Protein AF-A0A554JDL4-F1 (afdb_monomer)

Radius of gyration: 15.87 Å; Cα contacts (8 Å, |Δi|>4): 206; chains: 1; bounding box: 36×30×50 Å

Solvent-accessible surface area (backbone atoms only — not comparable to full-atom values): 9017 Å² total; per-residue (Å²): 123,48,80,45,99,86,53,49,29,40,49,96,96,38,82,35,81,71,86,90,84,87,71,96,66,96,77,80,82,80,61,82,40,23,45,80,41,49,45,93,45,41,89,66,54,47,61,59,52,43,43,47,69,44,42,49,74,68,57,42,49,55,51,45,68,64,46,48,67,61,59,62,68,46,98,38,63,24,30,38,41,33,56,51,53,68,72,59,36,57,72,64,61,71,85,87,66,85,76,73,55,72,20,77,44,75,51,36,40,35,36,32,75,23,87,59,90,74,92,63,48,69,55,84,76,68,81,58,66,75,85,42,85,54,63,44,79,48,79,52,69,47,76,60,126

Foldseek 3Di:
DDADPVQWDDDPNDTDNDDDDDFDDPDADDDQAFDKAFLVCCVPPQLVVVVQLADDPVRSVVVCVPVNVVSNPDPAGIKTKAWGDPVRCCVGPDDDDPPDAPAEREIEIEIEGDNDDDDGHHHDRPGHDDDDGGYDYYYHYDYDD

Sequence (145 aa):
VEAYPDGTLIYQNRFYKELFYETDVNKINPPKNGLVLDINNLDRQLPEIITELGLSETEGNEFLDFWLPGLKNLDSPYLLFSVLDQAEKDRTDKIEISPEPDTFISFIAYFKPLNAPISIPPLLIPERPKRVGFTAVEWGGVIDR

Secondary structure (DSSP, 8-state):
-EE-TTS-EEETTEEESS-------S--PPPS-BEEEEGGGHHHHHHHHHHHTT--HHHHHHHHHHHHHHHHTSS-SEEEEEE--HHHHHHH-----SSPPSEEEEEEEEEEEESS----PBP-PPPPPP--SSEEEEEEEEE--

pLDDT: mean 92.81, std 4.97, range [74.19, 98.31]

Structure (mmCIF, N/CA/C/O backbone):
data_AF-A0A554JDL4-F1
#
_entry.id   AF-A0A554JDL4-F1
#
loop_
_atom_site.group_PDB
_atom_site.id
_atom_site.type_symbol
_atom_site.label_atom_id
_atom_site.label_alt_id
_atom_site.label_comp_id
_atom_site.label_asym_id
_atom_site.label_entity_id
_atom_site.label_seq_id
_atom_site.pdbx_PDB_ins_code
_atom_site.Cartn_x
_atom_site.Cartn_y
_atom_site.Cartn_z
_atom_site.occupancy
_atom_site.B_iso_or_equiv
_atom_site.auth_seq_id
_atom_site.auth_comp_id
_atom_site.auth_asym_id
_atom_site.auth_atom_id
_atom_site.pdbx_PDB_model_num
ATOM 1 N N . VAL A 1 1 ? -1.584 -4.536 23.528 1.00 81.88 1 VAL A N 1
ATOM 2 C CA . VAL A 1 1 ? -1.693 -3.111 23.150 1.00 81.88 1 VAL A CA 1
ATOM 3 C C . VAL A 1 1 ? -3.118 -2.675 23.429 1.00 81.88 1 VAL A C 1
ATOM 5 O O . VAL A 1 1 ? -4.010 -3.504 23.300 1.00 81.88 1 VAL A O 1
ATOM 8 N N . GLU A 1 2 ? -3.320 -1.446 23.875 1.00 86.50 2 GLU A N 1
ATOM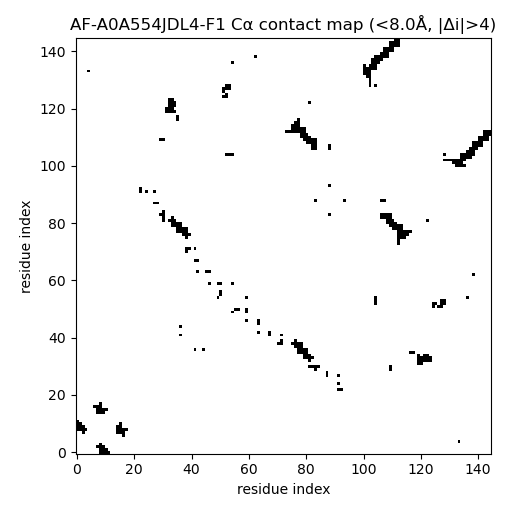 9 C CA . GLU A 1 2 ? -4.638 -0.832 24.028 1.00 86.50 2 GLU A CA 1
ATOM 10 C C . GLU A 1 2 ? -4.793 0.230 22.937 1.00 86.50 2 GLU A C 1
ATOM 12 O O . GLU A 1 2 ? -3.870 1.016 22.733 1.00 86.50 2 GLU A O 1
ATOM 17 N N . ALA A 1 3 ? -5.910 0.219 22.211 1.00 86.06 3 ALA A N 1
ATOM 18 C CA . ALA A 1 3 ? -6.168 1.123 21.093 1.00 86.06 3 ALA A CA 1
ATOM 19 C C . ALA A 1 3 ? -7.345 2.050 21.408 1.00 86.06 3 ALA A C 1
ATOM 21 O O . ALA A 1 3 ? -8.339 1.613 21.991 1.00 86.06 3 ALA A O 1
ATOM 22 N N . TYR A 1 4 ? -7.233 3.313 21.002 1.00 85.88 4 TYR A N 1
ATOM 23 C CA . TYR A 1 4 ? -8.228 4.356 21.240 1.00 85.88 4 TYR A CA 1
ATOM 24 C C . TYR A 1 4 ? -8.872 4.830 19.923 1.00 85.88 4 TYR A C 1
ATOM 26 O O . TYR A 1 4 ? -8.260 4.705 18.861 1.00 85.88 4 TYR A O 1
ATOM 34 N N . PRO A 1 5 ? -10.098 5.396 19.960 1.00 82.69 5 PRO A N 1
ATOM 35 C CA . PRO A 1 5 ? -10.823 5.808 18.750 1.00 82.69 5 PRO A CA 1
ATOM 36 C C . PRO A 1 5 ? -10.134 6.884 17.901 1.00 82.69 5 PRO A C 1
ATOM 38 O O . PRO A 1 5 ? -10.491 7.061 16.741 1.00 82.69 5 PRO A O 1
ATOM 41 N N . ASP A 1 6 ? -9.183 7.622 18.474 1.00 83.56 6 ASP A N 1
ATOM 42 C CA . ASP A 1 6 ? -8.387 8.639 17.782 1.00 83.56 6 ASP A CA 1
ATOM 43 C C . ASP A 1 6 ? -7.132 8.066 17.096 1.00 83.56 6 ASP A C 1
ATOM 45 O O . ASP A 1 6 ? -6.328 8.826 16.562 1.00 83.56 6 ASP A O 1
ATOM 49 N N . GLY A 1 7 ? -6.960 6.739 17.114 1.00 81.81 7 GLY A N 1
ATOM 50 C CA . GLY A 1 7 ? -5.793 6.042 16.575 1.00 81.81 7 GLY A CA 1
ATOM 51 C C . GLY A 1 7 ? -4.641 5.902 17.571 1.00 81.81 7 GLY A C 1
ATOM 52 O O . GLY A 1 7 ? -3.655 5.238 17.265 1.00 81.81 7 GLY A O 1
ATOM 53 N N . THR A 1 8 ? -4.749 6.465 18.780 1.00 87.06 8 THR A N 1
ATOM 54 C CA . THR A 1 8 ? -3.695 6.336 19.789 1.00 87.06 8 THR A CA 1
ATOM 55 C C . THR A 1 8 ? -3.552 4.884 20.239 1.00 87.06 8 THR A C 1
ATOM 57 O O . THR A 1 8 ? -4.518 4.254 20.679 1.00 87.06 8 THR A O 1
ATOM 60 N N . LEU A 1 9 ? -2.322 4.369 20.207 1.00 89.06 9 LEU A N 1
ATOM 61 C CA . LEU A 1 9 ? -1.981 3.058 20.747 1.00 89.06 9 LEU A CA 1
ATOM 62 C C . LEU A 1 9 ? -1.142 3.207 22.014 1.00 89.06 9 LEU A C 1
ATOM 64 O O . LEU A 1 9 ? -0.154 3.939 22.046 1.00 89.06 9 LEU A O 1
ATOM 68 N N . ILE A 1 10 ? -1.506 2.472 23.063 1.00 90.62 10 ILE A N 1
ATOM 69 C CA . ILE A 1 10 ? -0.759 2.419 24.318 1.00 90.62 10 ILE A CA 1
ATOM 70 C C . ILE A 1 10 ? -0.244 0.999 24.546 1.00 90.62 10 ILE A C 1
ATOM 72 O O . ILE A 1 10 ? -0.990 0.017 24.579 1.00 90.62 10 ILE A O 1
ATOM 76 N N . TYR A 1 11 ? 1.066 0.875 24.742 1.00 90.75 11 TYR A N 1
ATOM 77 C CA . TYR A 1 11 ? 1.697 -0.378 25.143 1.00 90.75 11 TYR A CA 1
ATOM 78 C C . TYR A 1 11 ? 2.801 -0.109 26.164 1.00 90.75 11 TYR A C 1
ATOM 80 O O . TYR A 1 11 ? 3.682 0.713 25.931 1.00 90.75 11 TYR A O 1
ATOM 88 N N . GLN A 1 12 ? 2.744 -0.784 27.318 1.00 92.12 12 GLN A N 1
ATOM 89 C CA . GLN A 1 12 ? 3.709 -0.608 28.416 1.00 92.12 12 GLN A CA 1
ATOM 90 C C . GLN A 1 12 ? 3.925 0.875 28.797 1.00 92.12 12 GLN A C 1
ATOM 92 O O . GLN A 1 12 ? 5.058 1.343 28.902 1.00 92.12 12 GLN A O 1
ATOM 97 N N . ASN A 1 13 ? 2.827 1.628 28.960 1.00 90.44 13 ASN A N 1
ATOM 98 C CA . ASN A 1 13 ? 2.818 3.064 29.290 1.00 90.44 13 ASN A CA 1
ATOM 99 C C . ASN A 1 13 ? 3.520 3.974 28.264 1.00 90.44 13 ASN A C 1
ATOM 101 O O . ASN A 1 13 ? 3.876 5.108 28.584 1.00 90.44 13 ASN A O 1
ATOM 105 N N . ARG A 1 14 ? 3.714 3.498 27.032 1.00 89.06 14 ARG A N 1
ATOM 106 C CA . ARG A 1 14 ? 4.231 4.290 25.914 1.00 89.06 14 ARG A CA 1
ATOM 107 C C . ARG A 1 14 ? 3.161 4.470 24.852 1.00 89.06 14 ARG A C 1
ATOM 109 O O . ARG A 1 14 ? 2.387 3.549 24.597 1.00 89.06 14 ARG A O 1
ATOM 116 N N . PHE A 1 15 ? 3.164 5.654 24.256 1.00 91.00 15 PHE A N 1
ATOM 117 C CA . PHE A 1 15 ? 2.303 6.026 23.145 1.00 91.00 15 PHE A CA 1
ATOM 118 C C . PHE A 1 15 ? 2.970 5.634 21.831 1.00 91.00 15 PHE A C 1
ATOM 120 O O . PHE A 1 15 ? 4.149 5.928 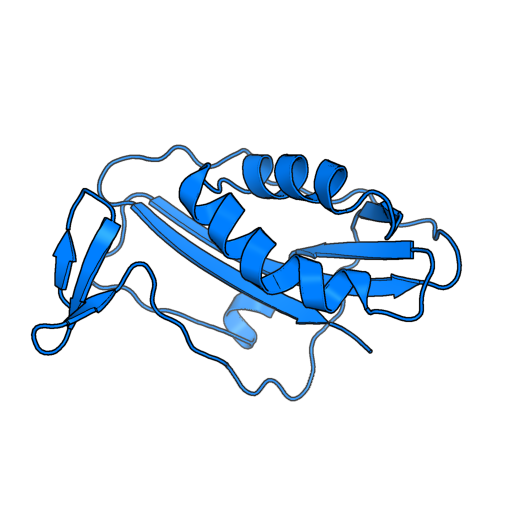21.624 1.00 91.00 15 PHE A O 1
ATOM 127 N N . TYR A 1 16 ? 2.202 5.001 20.958 1.00 86.88 16 TYR A N 1
ATOM 128 C CA . TYR A 1 16 ? 2.588 4.637 19.605 1.00 86.88 16 TYR A CA 1
ATOM 129 C C . TYR A 1 16 ? 1.522 5.160 18.647 1.00 86.88 16 TYR A C 1
ATOM 131 O O . TYR A 1 16 ? 0.334 5.163 18.975 1.00 86.88 16 TYR A O 1
ATOM 139 N N . LYS A 1 17 ? 1.968 5.635 17.486 1.00 83.31 17 LYS A N 1
ATOM 140 C CA . LYS A 1 17 ? 1.082 6.039 16.388 1.00 83.31 17 LYS A CA 1
ATOM 141 C C . LYS A 1 17 ? 0.692 4.840 15.525 1.00 83.31 17 LYS A C 1
ATOM 143 O O . LYS A 1 17 ? -0.449 4.734 15.107 1.00 83.31 17 LYS A O 1
ATOM 148 N N . GLU A 1 18 ? 1.612 3.888 15.391 1.00 86.56 18 GLU A N 1
ATOM 149 C CA . GLU A 1 18 ? 1.437 2.654 14.632 1.00 86.56 18 GLU A CA 1
ATOM 150 C C . GLU A 1 18 ? 2.139 1.471 15.322 1.00 86.56 18 GLU A C 1
ATOM 152 O O . GLU A 1 18 ? 2.957 1.647 16.234 1.00 86.56 18 GLU A O 1
ATOM 157 N N . LEU A 1 19 ? 1.832 0.253 14.871 1.00 87.69 19 LEU A N 1
ATOM 158 C CA . LEU A 1 19 ? 2.593 -0.946 15.216 1.00 87.69 19 LEU A CA 1
ATOM 159 C C . LEU A 1 19 ? 3.423 -1.360 14.012 1.00 87.69 19 LEU A C 1
ATOM 161 O O . LEU A 1 19 ? 2.877 -1.747 12.985 1.00 87.69 19 LEU A O 1
ATOM 165 N N . PHE A 1 20 ? 4.740 -1.315 14.169 1.00 88.88 20 PHE A N 1
ATOM 166 C CA . PHE A 1 20 ? 5.667 -1.794 13.160 1.00 88.88 20 PHE A CA 1
ATOM 167 C C . PHE A 1 20 ? 6.026 -3.260 13.411 1.00 88.88 20 PHE A C 1
ATOM 169 O O . PHE A 1 20 ? 6.382 -3.637 14.532 1.00 88.88 20 PHE A O 1
ATOM 176 N N . TYR A 1 21 ? 5.967 -4.071 12.362 1.00 88.81 21 TYR A N 1
ATOM 177 C CA . TYR A 1 21 ? 6.445 -5.447 12.353 1.00 88.81 21 TYR A CA 1
ATOM 178 C C . TYR A 1 21 ? 6.919 -5.812 10.942 1.00 88.81 21 TYR A C 1
ATOM 180 O O . TYR A 1 21 ? 6.567 -5.155 9.965 1.00 88.81 21 TYR A O 1
ATOM 188 N N . GLU A 1 22 ? 7.729 -6.861 10.846 1.00 85.06 22 GLU A N 1
ATOM 189 C CA . GLU A 1 22 ? 8.241 -7.380 9.580 1.00 85.06 22 GLU A CA 1
ATOM 190 C C . GLU A 1 22 ? 8.030 -8.892 9.535 1.00 85.06 22 GLU A C 1
ATOM 192 O O . GLU A 1 22 ? 8.152 -9.577 10.556 1.00 85.06 22 GLU A O 1
ATOM 197 N N . THR A 1 23 ? 7.757 -9.408 8.339 1.00 83.69 23 THR A N 1
ATOM 198 C CA . THR A 1 23 ? 7.625 -10.844 8.100 1.00 83.69 23 THR A CA 1
ATOM 199 C C . THR A 1 23 ? 8.722 -11.310 7.154 1.00 83.69 23 THR A C 1
ATOM 201 O O . THR A 1 23 ? 8.869 -10.786 6.049 1.00 83.69 23 THR A O 1
ATOM 204 N N . ASP A 1 24 ? 9.481 -12.326 7.566 1.00 81.50 24 ASP A N 1
ATOM 205 C CA . ASP A 1 24 ? 10.476 -12.968 6.707 1.00 81.50 24 ASP A CA 1
ATOM 206 C C . ASP A 1 24 ? 9.780 -13.863 5.672 1.00 81.50 24 ASP A C 1
ATOM 208 O O . ASP A 1 24 ? 9.299 -14.961 5.972 1.00 81.50 24 ASP A O 1
ATOM 212 N N . VAL A 1 25 ? 9.726 -13.395 4.424 1.00 80.31 25 VAL A N 1
ATOM 213 C CA . VAL A 1 25 ? 9.074 -14.101 3.315 1.00 80.31 25 VAL A CA 1
ATOM 214 C C . VAL A 1 25 ? 10.118 -14.570 2.302 1.00 80.31 25 VAL A C 1
ATOM 216 O O . VAL A 1 25 ? 10.732 -13.776 1.600 1.00 80.31 25 VAL A O 1
ATOM 219 N N . ASN A 1 26 ? 10.270 -15.890 2.156 1.00 74.19 26 ASN A N 1
ATOM 220 C CA . ASN A 1 26 ? 11.276 -16.481 1.258 1.00 74.19 26 ASN A CA 1
ATOM 221 C C . ASN A 1 26 ? 11.007 -16.246 -0.241 1.00 74.19 26 ASN A C 1
ATOM 223 O O . ASN A 1 26 ? 11.934 -16.272 -1.049 1.00 74.19 26 ASN A O 1
ATOM 227 N N . LYS A 1 27 ? 9.738 -16.116 -0.644 1.00 85.38 27 LYS A N 1
ATOM 228 C CA . LYS A 1 27 ? 9.335 -15.922 -2.044 1.00 85.38 27 LYS A CA 1
ATOM 229 C C . LYS A 1 27 ? 7.956 -15.287 -2.116 1.00 85.38 27 LYS A C 1
ATOM 231 O O . LYS A 1 27 ? 7.055 -15.735 -1.407 1.00 85.38 27 LYS A O 1
ATOM 236 N N . ILE A 1 28 ? 7.796 -14.326 -3.021 1.00 89.88 28 ILE A N 1
ATOM 237 C CA . ILE A 1 28 ? 6.519 -13.694 -3.362 1.00 89.88 28 ILE A CA 1
ATOM 238 C C . ILE A 1 28 ? 6.169 -14.023 -4.811 1.00 89.88 28 ILE A C 1
ATOM 240 O O . ILE A 1 28 ? 7.041 -14.060 -5.682 1.00 89.88 28 ILE A O 1
ATOM 244 N N . ASN A 1 29 ? 4.896 -14.299 -5.063 1.00 93.56 29 ASN A N 1
ATOM 245 C CA . ASN A 1 29 ? 4.341 -14.435 -6.398 1.00 93.56 29 ASN A CA 1
ATOM 246 C C . ASN A 1 29 ? 3.995 -13.036 -6.937 1.00 93.56 29 ASN A C 1
ATOM 248 O O . ASN A 1 29 ? 3.143 -12.365 -6.355 1.00 93.56 29 ASN A O 1
ATOM 252 N N . PRO A 1 30 ? 4.628 -12.576 -8.033 1.00 94.25 30 PRO A N 1
ATOM 253 C CA . PRO A 1 30 ? 4.365 -11.246 -8.571 1.00 94.25 30 PRO A CA 1
ATOM 254 C C . PRO A 1 30 ? 2.907 -11.073 -9.024 1.00 94.25 30 PRO A C 1
ATOM 256 O O . PRO A 1 30 ? 2.368 -11.970 -9.688 1.00 94.25 30 PRO A O 1
ATOM 259 N N . PRO A 1 31 ? 2.286 -9.912 -8.757 1.00 95.00 31 PRO A N 1
ATOM 260 C CA . PRO A 1 31 ? 0.994 -9.559 -9.330 1.00 95.00 31 PRO A CA 1
ATOM 261 C C . PRO A 1 31 ? 1.018 -9.527 -10.863 1.00 95.00 31 PRO A C 1
ATOM 263 O O . PRO A 1 31 ? 2.041 -9.264 -11.496 1.00 95.00 31 PRO A O 1
ATOM 266 N N . LYS A 1 32 ? -0.143 -9.785 -11.475 1.00 95.19 32 LYS A N 1
ATOM 267 C CA . LYS A 1 32 ? -0.317 -9.823 -12.943 1.00 95.19 32 LYS A CA 1
ATOM 268 C C . LYS A 1 32 ? -0.900 -8.536 -13.528 1.00 95.19 32 LYS A C 1
ATOM 270 O O . LYS A 1 32 ? -1.136 -8.469 -14.731 1.00 95.19 32 LYS A O 1
ATOM 275 N N . ASN A 1 33 ? -1.183 -7.556 -12.684 1.00 96.88 33 ASN A N 1
ATOM 276 C CA . ASN A 1 33 ? -1.699 -6.245 -13.037 1.00 96.88 33 ASN A CA 1
ATOM 277 C C . ASN A 1 33 ? -0.889 -5.174 -12.295 1.00 96.88 33 ASN A C 1
ATOM 279 O O . ASN A 1 33 ? -0.049 -5.506 -11.462 1.00 96.88 33 ASN A O 1
ATOM 283 N N . GLY A 1 34 ? -1.090 -3.904 -12.633 1.00 97.50 34 GLY A N 1
ATOM 284 C CA . GLY A 1 34 ? -0.434 -2.821 -11.915 1.00 97.50 34 GLY A CA 1
ATOM 285 C C . GLY A 1 34 ? -0.463 -1.486 -12.639 1.00 97.50 34 GLY A C 1
ATOM 286 O O . GLY A 1 34 ? -1.174 -1.291 -13.626 1.00 97.50 34 GLY A O 1
ATOM 287 N N . LEU A 1 35 ? 0.330 -0.561 -12.112 1.00 97.56 35 LEU A N 1
ATOM 288 C CA . LEU A 1 35 ? 0.568 0.771 -12.647 1.00 97.56 35 LEU A CA 1
ATOM 289 C C . LEU A 1 35 ? 2.070 0.956 -12.830 1.00 97.56 35 LEU A C 1
ATOM 291 O O . LEU A 1 35 ? 2.849 0.692 -11.918 1.00 97.56 35 LEU A O 1
ATOM 295 N N . VAL A 1 36 ? 2.478 1.429 -14.003 1.00 98.06 36 VAL A N 1
ATOM 296 C CA . VAL A 1 36 ? 3.859 1.860 -14.224 1.00 98.06 36 VAL A CA 1
ATOM 297 C C . VAL A 1 36 ? 3.953 3.333 -13.849 1.00 98.06 36 VAL A C 1
ATOM 299 O O . VAL A 1 36 ? 3.301 4.179 -14.461 1.00 98.06 36 VAL A O 1
ATOM 302 N N . LEU A 1 37 ? 4.750 3.623 -12.830 1.00 97.81 37 LEU A N 1
ATOM 303 C CA . LEU A 1 37 ? 4.971 4.950 -12.274 1.00 97.81 37 LEU A CA 1
ATOM 304 C C . LEU A 1 37 ? 6.351 5.470 -12.685 1.00 97.81 37 LEU A C 1
ATOM 306 O O . LEU A 1 37 ? 7.279 4.688 -12.893 1.00 97.81 37 LEU A O 1
ATOM 310 N N . ASP A 1 38 ? 6.482 6.789 -12.793 1.00 97.44 38 ASP A N 1
ATOM 311 C CA . ASP A 1 38 ? 7.774 7.453 -12.972 1.00 97.44 38 ASP A CA 1
ATOM 312 C C . ASP A 1 38 ? 8.370 7.697 -11.585 1.00 97.44 38 ASP A C 1
ATOM 314 O O . ASP A 1 38 ? 7.708 8.283 -10.722 1.00 97.44 38 ASP A O 1
ATOM 318 N N . ILE A 1 39 ? 9.614 7.265 -11.358 1.00 96.44 39 ILE A N 1
ATOM 319 C CA . ILE A 1 39 ? 10.265 7.422 -10.049 1.00 96.44 39 ILE A CA 1
ATOM 320 C C . ILE A 1 39 ? 10.322 8.899 -9.619 1.00 96.44 39 ILE A C 1
ATOM 322 O O . ILE A 1 39 ? 10.162 9.213 -8.436 1.00 96.44 39 ILE A O 1
ATOM 326 N N . ASN A 1 40 ? 10.462 9.824 -10.572 1.00 95.75 40 ASN A N 1
ATOM 327 C CA . ASN A 1 40 ? 10.543 11.257 -10.291 1.00 95.75 40 ASN A CA 1
ATOM 328 C C . ASN A 1 40 ? 9.200 11.876 -9.887 1.00 95.75 40 ASN A C 1
ATOM 330 O O . ASN A 1 40 ? 9.191 12.982 -9.355 1.00 95.75 40 ASN A O 1
ATOM 334 N N . ASN A 1 41 ? 8.083 11.185 -10.130 1.00 97.00 41 ASN A N 1
ATOM 335 C CA . ASN A 1 41 ? 6.736 11.675 -9.836 1.00 97.00 41 ASN A CA 1
ATOM 336 C C . ASN A 1 41 ? 6.042 10.886 -8.712 1.00 97.00 41 ASN A C 1
ATOM 338 O O . ASN A 1 41 ? 4.852 11.098 -8.473 1.00 97.00 41 ASN A O 1
ATOM 342 N N . LEU A 1 42 ? 6.745 9.996 -7.997 1.00 96.81 42 LEU A N 1
ATOM 343 C CA . LEU A 1 42 ? 6.135 9.143 -6.964 1.00 96.81 42 LEU A CA 1
ATOM 344 C C . LEU A 1 42 ? 5.442 9.927 -5.845 1.00 96.81 42 LEU A C 1
ATOM 346 O O . LEU A 1 42 ? 4.395 9.495 -5.375 1.00 96.81 42 LEU A O 1
ATOM 350 N N . ASP A 1 43 ? 5.975 11.087 -5.455 1.00 95.31 43 ASP A N 1
ATOM 351 C CA . ASP A 1 43 ? 5.361 11.972 -4.450 1.00 95.31 43 ASP A CA 1
ATOM 352 C C . ASP A 1 43 ? 4.006 12.537 -4.882 1.00 95.31 43 ASP A C 1
ATOM 354 O O . ASP A 1 43 ? 3.233 12.975 -4.038 1.00 95.31 43 ASP A O 1
ATOM 358 N N . ARG A 1 44 ? 3.698 12.500 -6.180 1.00 96.06 44 ARG A N 1
ATOM 359 C CA . ARG A 1 44 ? 2.394 12.887 -6.721 1.00 96.06 44 ARG A CA 1
ATOM 360 C C . ARG A 1 44 ? 1.526 11.682 -7.056 1.00 96.06 44 ARG A C 1
ATOM 362 O O . ARG A 1 44 ? 0.324 11.734 -6.843 1.00 96.06 44 ARG A O 1
ATOM 369 N N . GLN A 1 45 ? 2.125 10.609 -7.571 1.00 96.44 45 GLN A N 1
ATOM 370 C CA . GLN A 1 45 ? 1.390 9.435 -8.045 1.00 96.44 45 GLN A CA 1
ATOM 371 C C . GLN A 1 45 ? 0.935 8.509 -6.908 1.00 96.44 45 GLN A C 1
ATOM 373 O O . GLN A 1 45 ? -0.191 8.023 -6.939 1.00 96.44 45 GLN A O 1
ATOM 378 N N . LEU A 1 46 ? 1.779 8.251 -5.901 1.00 96.56 46 LEU A N 1
ATOM 379 C CA . LEU A 1 46 ? 1.434 7.328 -4.811 1.00 96.56 46 LEU A CA 1
ATOM 380 C C . LEU A 1 46 ? 0.310 7.824 -3.886 1.00 96.56 46 LEU A C 1
ATOM 382 O O . LEU A 1 46 ? -0.531 6.990 -3.548 1.00 96.56 46 LEU A O 1
ATOM 386 N N . PRO A 1 47 ? 0.226 9.117 -3.496 1.00 97.06 47 PRO A N 1
ATOM 387 C CA . PRO A 1 47 ? -0.856 9.597 -2.633 1.00 97.06 47 PRO A CA 1
ATOM 388 C C . PRO A 1 47 ? -2.257 9.319 -3.191 1.00 97.06 47 PRO A C 1
ATOM 390 O O . PRO A 1 47 ? -3.153 8.921 -2.447 1.00 97.06 47 PRO A O 1
ATOM 393 N N . GLU A 1 48 ? -2.444 9.487 -4.503 1.00 94.69 48 GLU A N 1
ATOM 394 C CA . GLU A 1 48 ? -3.720 9.208 -5.172 1.00 94.69 48 GLU A CA 1
ATOM 395 C C . GLU A 1 48 ? -4.068 7.717 -5.064 1.00 94.69 48 GLU A C 1
ATOM 397 O O . GLU A 1 48 ? -5.170 7.354 -4.658 1.00 94.69 48 GLU A O 1
ATOM 402 N N . ILE A 1 49 ? -3.095 6.844 -5.333 1.00 95.12 49 ILE A N 1
ATOM 403 C CA . ILE A 1 49 ? -3.286 5.391 -5.323 1.00 95.12 49 ILE A CA 1
ATOM 404 C C . ILE A 1 49 ? -3.635 4.880 -3.920 1.00 95.12 49 ILE A C 1
ATOM 406 O O . ILE A 1 49 ? -4.592 4.125 -3.760 1.00 95.12 49 ILE A O 1
ATOM 410 N N . ILE A 1 50 ? -2.887 5.287 -2.892 1.00 96.00 50 ILE A N 1
ATOM 411 C CA . ILE A 1 50 ? -3.119 4.801 -1.522 1.00 96.00 50 ILE A CA 1
ATOM 412 C C . ILE A 1 50 ? -4.413 5.358 -0.914 1.00 96.00 50 ILE A C 1
ATOM 414 O O . ILE A 1 50 ? -5.043 4.691 -0.093 1.00 96.00 50 ILE A O 1
ATOM 418 N N . THR A 1 51 ? -4.852 6.540 -1.359 1.00 95.06 51 THR A N 1
ATOM 419 C CA . THR A 1 51 ? -6.159 7.100 -0.987 1.00 95.06 51 THR A CA 1
ATOM 420 C C . THR A 1 51 ? -7.298 6.240 -1.534 1.00 95.06 51 THR A C 1
ATOM 422 O O . THR A 1 51 ? -8.248 5.942 -0.805 1.00 95.06 51 THR A O 1
ATOM 425 N N . GLU A 1 52 ? -7.194 5.800 -2.791 1.00 93.69 52 GLU A N 1
ATOM 426 C CA . GLU A 1 52 ? -8.165 4.887 -3.409 1.00 93.69 52 GLU A CA 1
ATOM 427 C C . GLU A 1 52 ? -8.148 3.497 -2.755 1.00 93.69 52 GLU A C 1
ATOM 429 O O . GLU A 1 52 ? -9.203 2.900 -2.550 1.00 93.69 52 GLU A O 1
ATOM 434 N N . LEU A 1 53 ? -6.977 3.024 -2.308 1.00 95.00 53 LEU A N 1
ATOM 435 C CA . LEU A 1 53 ? -6.851 1.805 -1.492 1.00 95.00 53 LEU A CA 1
ATOM 436 C C . LEU A 1 53 ? -7.450 1.942 -0.083 1.00 95.00 53 LEU A C 1
ATOM 438 O O . LEU A 1 53 ? -7.563 0.955 0.642 1.00 95.00 53 LEU A O 1
ATOM 442 N N . GLY A 1 54 ? -7.881 3.144 0.297 1.00 95.38 54 GLY A N 1
ATOM 443 C CA . GLY A 1 54 ? -8.655 3.380 1.503 1.00 95.38 54 GLY A CA 1
ATOM 444 C C . GLY A 1 54 ? -7.892 4.057 2.626 1.00 95.38 54 GLY A C 1
ATOM 445 O O . GLY A 1 54 ? -8.542 4.361 3.628 1.00 95.38 54 GLY A O 1
ATOM 446 N N . LEU A 1 55 ? -6.592 4.347 2.484 1.00 95.81 55 LEU A N 1
ATOM 447 C CA . LEU A 1 55 ? -5.840 5.052 3.525 1.00 95.81 55 LEU A CA 1
ATOM 448 C C . LEU A 1 55 ? -6.434 6.444 3.795 1.00 95.81 55 LEU A C 1
ATOM 450 O O . LEU A 1 55 ? -6.979 7.112 2.907 1.00 95.81 55 LEU A O 1
ATOM 454 N N . SER A 1 56 ? -6.385 6.853 5.062 1.00 94.44 56 SER A N 1
ATOM 455 C CA . SER A 1 56 ? -6.650 8.234 5.469 1.00 94.44 56 SER A CA 1
ATOM 456 C C . SER A 1 56 ? -5.445 9.128 5.152 1.00 94.44 56 SER A C 1
ATOM 458 O O . SER A 1 56 ? -4.391 8.641 4.754 1.00 94.44 56 SER A O 1
ATOM 460 N N . GLU A 1 57 ? -5.575 10.445 5.329 1.00 94.19 57 GLU A N 1
ATOM 461 C CA . GLU A 1 57 ? -4.443 11.365 5.139 1.00 94.19 57 GLU A CA 1
ATOM 462 C C . GLU A 1 57 ? -3.283 11.037 6.093 1.00 94.19 57 GLU A C 1
ATOM 464 O O . GLU A 1 57 ? -2.132 10.991 5.672 1.00 94.19 57 GLU A O 1
ATOM 469 N N . THR A 1 58 ? -3.582 10.752 7.364 1.00 92.50 58 THR A N 1
ATOM 470 C CA . THR A 1 58 ? -2.571 10.400 8.370 1.00 92.50 58 THR A CA 1
ATOM 471 C C . THR A 1 58 ? -1.852 9.101 8.015 1.00 92.50 58 THR A C 1
ATOM 473 O O . THR A 1 58 ? -0.631 9.100 7.909 1.00 92.50 58 THR A O 1
ATOM 476 N N . GLU A 1 59 ? -2.601 8.033 7.740 1.00 95.00 59 GLU A N 1
ATOM 477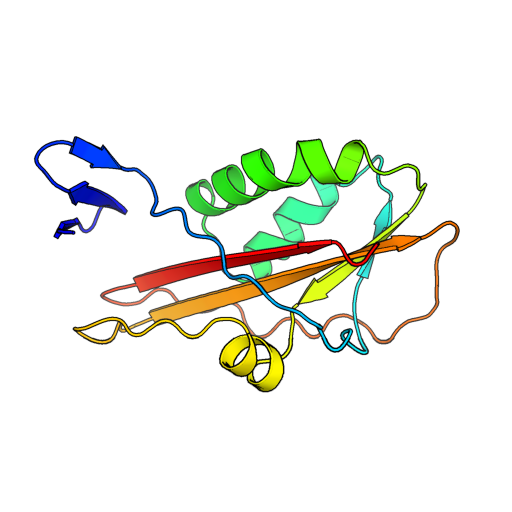 C CA . GLU A 1 59 ? -2.031 6.725 7.377 1.00 95.00 59 GLU A CA 1
ATOM 478 C C . GLU A 1 59 ? -1.288 6.778 6.035 1.00 95.00 59 GLU A C 1
ATOM 480 O O . GLU A 1 59 ? -0.269 6.120 5.845 1.00 95.00 59 GLU A O 1
ATOM 485 N N . GLY A 1 60 ? -1.795 7.569 5.085 1.00 96.12 60 GLY A N 1
ATOM 486 C CA . GLY A 1 60 ? -1.148 7.790 3.800 1.00 96.12 60 GLY A CA 1
ATOM 487 C C . GLY A 1 60 ? 0.195 8.497 3.959 1.00 96.12 60 GLY A C 1
ATOM 488 O O . GLY A 1 60 ? 1.168 8.092 3.331 1.00 96.12 60 GLY A O 1
ATOM 489 N N . ASN A 1 61 ? 0.276 9.503 4.834 1.00 95.62 61 ASN A N 1
ATOM 490 C CA . ASN A 1 61 ? 1.541 10.163 5.152 1.00 95.62 61 ASN A CA 1
ATOM 491 C C . ASN A 1 61 ? 2.534 9.193 5.806 1.00 95.62 61 ASN A C 1
ATOM 493 O O . ASN A 1 61 ? 3.684 9.158 5.385 1.00 95.62 61 ASN A O 1
ATOM 497 N N . GLU A 1 62 ? 2.094 8.355 6.750 1.00 94.75 62 GLU A N 1
ATOM 498 C CA . GLU A 1 62 ? 2.939 7.320 7.374 1.00 94.75 62 GLU A CA 1
ATOM 499 C C . GLU A 1 62 ? 3.488 6.330 6.331 1.00 94.75 62 GLU A C 1
ATOM 501 O O . GLU A 1 62 ? 4.693 6.068 6.280 1.00 94.75 62 GLU A O 1
ATOM 506 N N . PHE A 1 63 ? 2.626 5.844 5.431 1.00 96.81 63 PHE A N 1
ATOM 507 C CA . PHE A 1 63 ? 3.027 4.968 4.330 1.00 96.81 63 PHE A CA 1
ATOM 508 C C . PHE A 1 63 ? 4.081 5.629 3.427 1.00 96.81 63 PHE A C 1
ATOM 510 O O . PHE A 1 63 ? 5.081 5.008 3.056 1.00 96.81 63 PHE A O 1
ATOM 517 N N . LEU A 1 64 ? 3.856 6.890 3.046 1.00 97.19 64 LEU A N 1
ATOM 518 C CA . LEU A 1 64 ? 4.743 7.635 2.153 1.00 97.19 64 LEU A CA 1
ATOM 519 C C . LEU A 1 64 ? 6.081 7.966 2.821 1.00 97.19 64 LEU A C 1
ATOM 521 O O . LEU A 1 64 ? 7.116 7.809 2.174 1.00 97.19 64 LEU A O 1
ATOM 525 N N . ASP A 1 65 ? 6.072 8.371 4.091 1.00 96.00 65 ASP A N 1
ATOM 526 C CA . ASP A 1 65 ? 7.275 8.665 4.874 1.00 96.00 65 ASP A CA 1
ATOM 527 C C . ASP A 1 65 ? 8.190 7.438 4.964 1.00 96.00 65 ASP A C 1
ATOM 529 O O . ASP A 1 65 ? 9.413 7.563 4.848 1.00 96.00 65 ASP A O 1
ATOM 533 N N . PHE A 1 66 ? 7.606 6.243 5.096 1.00 95.56 66 PHE A N 1
ATOM 534 C CA . PHE A 1 66 ? 8.355 4.990 5.100 1.00 95.56 66 PHE A CA 1
ATOM 535 C C . PHE A 1 66 ? 8.870 4.604 3.702 1.00 95.56 66 PHE A C 1
ATOM 537 O O . PHE A 1 66 ? 10.062 4.343 3.520 1.00 95.56 66 PHE A O 1
ATOM 544 N N . TRP A 1 67 ? 7.991 4.564 2.692 1.00 97.38 67 TRP A N 1
ATOM 545 C CA . TRP A 1 67 ? 8.321 3.972 1.389 1.00 97.38 67 TRP A CA 1
ATOM 546 C C . TRP A 1 67 ? 9.025 4.923 0.417 1.00 97.38 67 TRP A C 1
ATOM 548 O O . TRP A 1 67 ? 9.934 4.487 -0.296 1.00 97.38 67 TR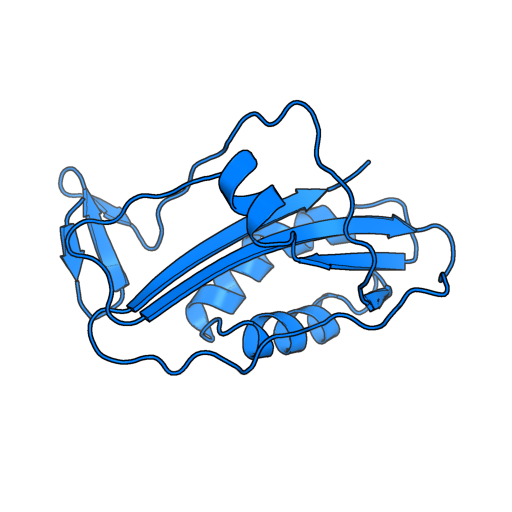P A O 1
ATOM 558 N N . LEU A 1 68 ? 8.660 6.210 0.357 1.00 96.88 68 LEU A N 1
ATOM 559 C CA . LEU A 1 68 ? 9.211 7.135 -0.646 1.00 96.88 68 LEU A CA 1
ATOM 560 C C . LEU A 1 68 ? 10.744 7.225 -0.623 1.00 96.88 68 LEU A C 1
ATOM 562 O O . LEU A 1 68 ? 11.327 7.173 -1.711 1.00 96.88 68 LEU A O 1
ATOM 566 N N . PRO A 1 69 ? 11.430 7.330 0.537 1.00 96.44 69 PRO A N 1
ATOM 567 C CA . PRO A 1 69 ? 12.890 7.399 0.560 1.00 96.44 69 PRO A CA 1
ATOM 568 C C . PRO A 1 69 ? 13.541 6.155 -0.052 1.00 96.44 69 PRO A C 1
ATOM 570 O O . PRO A 1 69 ? 14.498 6.270 -0.815 1.00 96.44 69 PRO A O 1
ATOM 573 N N . GLY A 1 70 ? 13.017 4.963 0.246 1.00 96.19 70 GLY A N 1
ATOM 574 C CA . GLY A 1 70 ? 13.530 3.707 -0.301 1.00 96.19 70 GLY A CA 1
ATOM 575 C C . GLY A 1 70 ? 13.285 3.586 -1.804 1.00 96.19 70 GLY A C 1
ATOM 576 O O . GLY A 1 70 ? 14.198 3.238 -2.550 1.00 96.19 70 GLY A O 1
ATOM 577 N N . LEU A 1 71 ? 12.077 3.930 -2.255 1.00 97.19 71 LEU A N 1
ATOM 578 C CA . LEU A 1 71 ? 11.683 3.831 -3.660 1.00 97.19 71 LEU A CA 1
ATOM 579 C C . LEU A 1 71 ? 12.413 4.843 -4.553 1.00 97.19 71 LEU A C 1
ATOM 581 O O . LEU A 1 71 ? 12.839 4.489 -5.647 1.00 97.19 71 LEU A O 1
ATOM 585 N N . LYS A 1 72 ? 12.615 6.082 -4.088 1.00 95.81 72 LYS A N 1
ATOM 586 C CA . LYS A 1 72 ? 13.341 7.120 -4.845 1.00 95.81 72 LYS A CA 1
ATOM 587 C C . LYS A 1 72 ? 14.842 6.851 -4.976 1.00 95.81 72 LYS A C 1
ATOM 589 O O . LYS A 1 72 ? 15.479 7.416 -5.856 1.00 95.81 72 LYS A O 1
ATOM 594 N N . ASN A 1 73 ? 15.399 5.996 -4.119 1.00 95.94 73 ASN A N 1
ATOM 595 C CA . ASN A 1 73 ? 16.800 5.577 -4.179 1.00 95.94 73 ASN A CA 1
ATOM 596 C C . ASN A 1 73 ? 17.028 4.337 -5.061 1.00 95.94 73 ASN A C 1
ATOM 598 O O . ASN A 1 73 ? 18.160 3.860 -5.157 1.00 95.94 73 ASN A O 1
ATOM 602 N N . LEU A 1 74 ? 15.981 3.786 -5.682 1.00 95.56 74 LEU A N 1
ATOM 603 C CA . LEU A 1 74 ? 16.127 2.693 -6.640 1.00 95.56 74 LEU A CA 1
ATOM 604 C C . LEU A 1 74 ? 16.830 3.199 -7.905 1.00 95.56 74 LEU A C 1
ATOM 606 O O . LEU A 1 74 ? 16.467 4.237 -8.452 1.00 95.56 74 LEU A O 1
ATOM 610 N N . ASP A 1 75 ? 17.808 2.436 -8.396 1.00 94.81 75 ASP A N 1
ATOM 611 C CA . ASP A 1 75 ? 18.520 2.732 -9.646 1.00 94.81 75 ASP A CA 1
ATOM 612 C C . ASP A 1 75 ? 17.663 2.333 -10.860 1.00 94.81 75 ASP A C 1
ATOM 614 O O . ASP A 1 75 ? 17.900 1.327 -11.529 1.00 94.81 75 ASP A O 1
ATOM 618 N N . SER A 1 76 ? 16.562 3.058 -11.068 1.00 96.50 76 SER A N 1
ATOM 619 C CA . SER A 1 76 ? 15.601 2.767 -12.125 1.00 96.50 76 SER A CA 1
ATOM 620 C C . SER A 1 76 ? 14.751 3.993 -12.483 1.00 96.50 76 SER A C 1
ATOM 622 O O . SER A 1 76 ? 14.377 4.753 -11.597 1.00 96.50 76 SER A O 1
ATOM 624 N N . PRO A 1 77 ? 14.412 4.219 -13.763 1.00 97.38 77 PRO A N 1
ATOM 625 C CA . PRO A 1 77 ? 13.563 5.341 -14.164 1.00 97.38 77 PRO A CA 1
ATOM 626 C C . PRO A 1 77 ? 12.070 5.105 -13.892 1.00 97.38 77 PRO A C 1
ATOM 628 O O . PRO A 1 77 ? 11.322 6.067 -13.716 1.00 97.38 77 PRO A O 1
ATOM 631 N N . TYR A 1 78 ? 11.627 3.845 -13.843 1.00 98.31 78 TYR A N 1
ATOM 632 C CA . TYR A 1 78 ? 10.227 3.489 -13.622 1.00 98.31 78 TYR A CA 1
ATOM 633 C C . TYR A 1 78 ? 10.067 2.497 -12.475 1.00 98.31 78 TYR A C 1
ATOM 635 O O . TYR A 1 78 ? 10.988 1.770 -12.099 1.00 98.31 78 TYR A O 1
ATOM 643 N N . LEU A 1 79 ? 8.851 2.443 -11.947 1.00 98.06 79 LEU A N 1
ATOM 644 C CA . LEU A 1 79 ? 8.451 1.526 -10.894 1.00 98.06 79 LEU A CA 1
ATOM 645 C C . LEU A 1 79 ? 7.118 0.888 -11.269 1.00 98.06 79 LEU A C 1
ATOM 647 O O . LEU A 1 79 ? 6.145 1.591 -11.525 1.00 98.06 79 LEU A O 1
ATOM 651 N N . LEU A 1 80 ? 7.046 -0.438 -11.281 1.00 98.12 80 LEU A N 1
ATOM 652 C CA . LEU A 1 80 ? 5.759 -1.118 -11.250 1.00 98.12 80 LEU A CA 1
ATOM 653 C C . LEU A 1 80 ? 5.232 -1.080 -9.817 1.00 98.12 80 LEU A C 1
ATOM 655 O O . LEU A 1 80 ? 5.860 -1.637 -8.919 1.00 98.12 80 LEU A O 1
ATOM 659 N N . PHE A 1 81 ? 4.074 -0.457 -9.638 1.00 98.06 81 PHE A N 1
ATOM 660 C CA . PHE A 1 81 ? 3.259 -0.552 -8.438 1.00 98.06 81 PHE A CA 1
ATOM 661 C C . PHE A 1 81 ? 2.126 -1.554 -8.659 1.00 98.06 81 PHE A C 1
ATOM 663 O O . PHE A 1 81 ? 1.413 -1.490 -9.664 1.00 98.06 81 PHE A O 1
ATOM 670 N N . SER A 1 82 ? 1.916 -2.443 -7.697 1.00 97.44 82 SER A N 1
ATOM 671 C CA . SER A 1 82 ? 0.715 -3.267 -7.603 1.00 97.44 82 SER A CA 1
ATOM 672 C C . SER A 1 82 ? 0.377 -3.557 -6.142 1.00 97.44 82 SER A C 1
ATOM 674 O O . SER A 1 82 ? 1.092 -3.145 -5.235 1.00 97.44 82 SER A O 1
ATOM 676 N N . VAL A 1 83 ? -0.705 -4.287 -5.912 1.00 96.19 83 VAL A N 1
ATOM 677 C CA . VAL A 1 83 ? -1.056 -4.876 -4.620 1.00 96.19 83 VAL A CA 1
ATOM 678 C C . VAL A 1 83 ? -1.017 -6.399 -4.757 1.00 96.19 83 VAL A C 1
ATOM 680 O O . VAL A 1 83 ? -1.363 -6.929 -5.818 1.00 96.19 83 VAL A O 1
ATOM 683 N N . LEU A 1 84 ? -0.543 -7.104 -3.726 1.00 94.75 84 LEU A N 1
ATOM 684 C CA . LEU A 1 84 ? -0.643 -8.566 -3.674 1.00 94.75 84 LEU A CA 1
ATOM 685 C C . LEU A 1 84 ? -2.113 -8.986 -3.613 1.00 94.75 84 LEU A C 1
ATOM 687 O O . LEU A 1 84 ? -2.916 -8.350 -2.933 1.00 94.75 84 LEU A O 1
ATOM 691 N N . ASP A 1 85 ? -2.476 -10.061 -4.312 1.00 93.00 85 ASP A N 1
ATOM 692 C CA . ASP A 1 85 ? -3.826 -10.603 -4.173 1.00 93.00 85 ASP A CA 1
ATOM 693 C C . ASP A 1 85 ? -4.052 -11.177 -2.763 1.00 93.00 85 ASP A C 1
ATOM 695 O O . ASP A 1 85 ? -3.104 -11.451 -2.026 1.00 93.00 85 ASP A O 1
ATOM 699 N N . GLN A 1 86 ? -5.321 -11.346 -2.381 1.00 90.69 86 GLN A N 1
ATOM 700 C CA . GLN A 1 86 ? -5.679 -11.786 -1.031 1.00 90.69 86 GLN A CA 1
ATOM 701 C C . GLN A 1 86 ? -5.035 -13.128 -0.661 1.00 90.69 86 GLN A C 1
ATOM 703 O O . GLN A 1 86 ? -4.573 -13.295 0.461 1.00 90.69 86 GLN A O 1
ATOM 708 N N . ALA A 1 87 ? -4.978 -14.077 -1.600 1.00 92.50 87 ALA A N 1
ATOM 709 C CA . ALA A 1 87 ? -4.429 -15.402 -1.332 1.00 92.50 87 ALA A CA 1
ATOM 710 C C . ALA A 1 87 ? -2.920 -15.335 -1.074 1.00 92.50 87 ALA A C 1
ATOM 712 O O . ALA A 1 87 ? -2.408 -16.013 -0.183 1.00 92.50 87 ALA A O 1
ATOM 713 N N . GLU A 1 88 ? -2.209 -14.516 -1.845 1.00 93.81 88 GLU A N 1
ATOM 714 C CA . GLU A 1 88 ? -0.787 -14.290 -1.658 1.00 93.81 88 GLU A CA 1
ATOM 715 C C . GLU A 1 88 ? -0.515 -13.516 -0.369 1.00 93.81 88 GLU A C 1
ATOM 717 O O . GLU A 1 88 ? 0.350 -13.936 0.397 1.00 93.81 88 GLU A O 1
ATOM 722 N N . LYS A 1 89 ? -1.288 -12.461 -0.082 1.00 92.38 89 LYS A N 1
ATOM 723 C CA . LYS A 1 89 ? -1.185 -11.730 1.181 1.00 92.38 89 LYS A CA 1
ATOM 724 C C . LYS A 1 89 ? -1.399 -12.654 2.378 1.00 92.38 89 LYS A C 1
ATOM 726 O O . LYS A 1 89 ? -0.522 -12.711 3.229 1.00 92.38 89 LYS A O 1
ATOM 731 N N . ASP A 1 90 ? -2.490 -13.417 2.425 1.00 91.69 90 ASP A N 1
ATOM 732 C CA . ASP A 1 90 ? -2.797 -14.322 3.545 1.00 91.69 90 ASP A CA 1
ATOM 733 C C . ASP A 1 90 ? -1.721 -15.400 3.736 1.00 91.69 90 ASP A C 1
ATOM 735 O O . ASP A 1 90 ? -1.487 -15.880 4.846 1.00 91.69 90 ASP A O 1
ATOM 739 N N . ARG A 1 91 ? -1.053 -15.798 2.647 1.00 92.06 91 ARG A N 1
ATOM 740 C CA . ARG A 1 91 ? 0.060 -16.750 2.683 1.00 92.06 91 ARG A CA 1
ATOM 741 C C . ARG A 1 91 ? 1.325 -16.135 3.278 1.00 92.06 91 ARG A C 1
ATOM 743 O O . ARG A 1 91 ? 2.114 -16.863 3.879 1.00 92.06 91 ARG A O 1
ATOM 750 N N . THR A 1 92 ? 1.564 -14.847 3.040 1.00 90.12 92 THR A N 1
ATOM 751 C CA . THR A 1 92 ? 2.802 -14.164 3.437 1.00 90.12 92 THR A CA 1
ATOM 752 C C . THR A 1 92 ? 2.690 -13.421 4.754 1.00 90.12 92 THR A C 1
ATOM 754 O O . THR A 1 92 ? 3.679 -13.344 5.466 1.00 90.12 92 THR A O 1
ATOM 757 N N . ASP A 1 93 ? 1.522 -12.873 5.068 1.00 86.31 93 ASP A N 1
ATOM 758 C CA . ASP A 1 93 ? 1.297 -12.023 6.227 1.00 86.31 93 ASP A CA 1
ATOM 759 C C . ASP A 1 93 ? -0.183 -12.040 6.626 1.00 86.31 93 ASP A C 1
ATOM 761 O O . ASP A 1 93 ? -1.040 -11.399 5.999 1.00 86.31 93 ASP A O 1
ATOM 765 N N . LYS A 1 94 ? -0.472 -12.825 7.666 1.00 85.75 94 LYS A N 1
ATOM 766 C CA . LYS A 1 94 ? -1.812 -12.997 8.215 1.00 85.75 94 LYS A CA 1
ATOM 767 C C . LYS A 1 94 ? -1.868 -12.394 9.610 1.00 85.75 94 LYS A C 1
ATOM 769 O O . LYS A 1 94 ? -1.220 -12.890 10.532 1.00 85.75 94 LYS A O 1
ATOM 774 N N . ILE A 1 95 ? -2.726 -11.394 9.765 1.00 88.25 95 ILE A N 1
ATOM 775 C CA . ILE A 1 95 ? -3.050 -10.790 11.053 1.00 88.25 95 ILE A CA 1
ATOM 776 C C . ILE A 1 95 ? -4.414 -11.278 11.536 1.00 88.25 95 ILE A C 1
ATOM 778 O O . ILE A 1 95 ? -5.363 -11.414 10.766 1.00 88.25 95 ILE A O 1
ATOM 782 N N . GLU A 1 96 ? -4.514 -11.510 12.844 1.00 89.50 96 GLU A N 1
ATOM 783 C CA . GLU A 1 96 ? -5.773 -11.767 13.538 1.00 89.50 96 GLU A CA 1
ATOM 784 C C . GLU A 1 96 ? -6.000 -10.673 14.589 1.00 89.50 96 GLU A C 1
ATOM 786 O O . GLU A 1 96 ? -5.149 -10.434 15.449 1.00 89.50 96 GLU A O 1
ATOM 791 N N . ILE A 1 97 ? -7.149 -9.996 14.513 1.00 90.12 97 ILE A N 1
ATOM 792 C CA . ILE A 1 97 ? -7.544 -8.909 15.418 1.00 90.12 97 ILE A CA 1
ATOM 793 C C . ILE A 1 97 ? -8.789 -9.361 16.183 1.00 90.12 97 ILE A C 1
ATOM 795 O O . ILE A 1 97 ? -9.752 -9.834 15.583 1.00 90.12 97 ILE A O 1
ATOM 799 N N . SER A 1 98 ? -8.765 -9.224 17.511 1.00 91.12 98 SER A N 1
ATOM 800 C CA . SER A 1 98 ? -9.900 -9.534 18.385 1.00 91.12 98 SER A CA 1
ATOM 801 C C . SER A 1 98 ? -10.159 -8.369 19.351 1.00 91.12 98 SER A C 1
ATOM 803 O O . SER A 1 98 ? -9.255 -8.038 20.125 1.00 91.12 98 SER A O 1
ATOM 805 N N . PRO A 1 99 ? -11.376 -7.788 19.383 1.00 91.19 99 PRO A N 1
ATOM 806 C CA . PRO A 1 99 ? -12.545 -8.140 18.563 1.00 91.19 99 PRO A CA 1
ATOM 807 C C . PRO A 1 99 ? -12.315 -7.886 17.066 1.00 91.19 99 PRO A C 1
ATOM 809 O O . PRO A 1 99 ? -11.428 -7.120 16.703 1.00 91.19 99 PRO A O 1
ATOM 812 N N . GLU A 1 100 ? -13.095 -8.549 16.212 1.00 94.06 100 GLU A N 1
ATOM 813 C CA . GLU A 1 100 ? -13.027 -8.334 14.763 1.00 94.06 100 GLU A CA 1
ATOM 814 C C . GLU A 1 100 ? -13.436 -6.885 14.434 1.00 94.06 100 GLU A C 1
ATOM 816 O O . GLU A 1 100 ? -14.426 -6.396 14.990 1.00 94.06 100 GLU A O 1
ATOM 821 N N . PRO A 1 101 ? -12.678 -6.171 13.585 1.00 94.88 101 PRO A N 1
ATOM 822 C CA . PRO A 1 101 ? -13.040 -4.826 13.166 1.00 94.88 101 PRO A CA 1
ATOM 823 C C . PRO A 1 101 ? -14.270 -4.830 12.252 1.00 94.88 101 PRO A C 1
ATOM 825 O O . PRO A 1 101 ? -14.413 -5.679 11.377 1.00 94.88 101 PRO A O 1
ATOM 828 N N . ASP A 1 102 ? -15.123 -3.817 12.401 1.00 95.44 102 ASP A N 1
ATOM 829 C CA . ASP A 1 102 ? -16.252 -3.555 11.502 1.00 95.44 102 ASP A CA 1
ATOM 830 C C . ASP A 1 102 ? -15.775 -3.202 10.079 1.00 95.44 102 ASP A C 1
ATOM 832 O O . ASP A 1 102 ? -16.481 -3.416 9.094 1.00 95.44 102 ASP A O 1
ATOM 836 N N . THR A 1 103 ? -14.577 -2.621 9.957 1.00 95.06 103 THR A N 1
ATOM 837 C CA . THR A 1 103 ? -13.907 -2.347 8.679 1.00 95.06 103 THR A CA 1
ATOM 838 C C . THR A 1 103 ? -12.432 -2.713 8.782 1.00 95.06 103 THR A C 1
ATOM 840 O O . THR A 1 103 ? -11.722 -2.163 9.623 1.00 95.06 103 THR A O 1
ATOM 843 N N . PHE A 1 104 ? -11.946 -3.578 7.890 1.00 94.19 104 PHE A N 1
ATOM 844 C CA . PHE A 1 104 ? -10.522 -3.887 7.785 1.00 94.19 104 PHE A CA 1
ATOM 845 C C . PHE A 1 104 ? -9.970 -3.451 6.429 1.00 94.19 104 PHE A C 1
ATOM 847 O O . PHE A 1 104 ? -10.383 -3.960 5.388 1.00 94.19 104 PHE A O 1
ATOM 854 N N . ILE A 1 105 ? -9.056 -2.483 6.447 1.00 95.00 105 ILE A N 1
ATOM 855 C CA . ILE A 1 105 ? -8.361 -1.994 5.253 1.00 95.00 105 ILE A CA 1
ATOM 856 C C . ILE A 1 105 ? -6.974 -2.605 5.285 1.00 95.00 105 ILE A C 1
ATOM 858 O O . ILE A 1 105 ? -6.171 -2.248 6.141 1.00 95.00 105 ILE A O 1
ATOM 862 N N . SER A 1 106 ? -6.716 -3.551 4.388 1.00 94.56 106 SER A N 1
ATOM 863 C CA . SER A 1 106 ? -5.512 -4.363 4.462 1.00 94.56 106 SER A CA 1
ATOM 864 C C . SER A 1 106 ? -4.916 -4.633 3.084 1.00 94.56 106 SER A C 1
ATOM 866 O O . SER A 1 106 ? -5.601 -5.156 2.204 1.00 94.56 106 SER A O 1
ATOM 868 N N . PHE A 1 107 ? -3.652 -4.258 2.871 1.00 94.88 107 PHE A N 1
ATOM 869 C CA . PHE A 1 107 ? -2.951 -4.522 1.612 1.00 94.88 107 PHE A CA 1
ATOM 870 C C . PHE A 1 107 ? -1.429 -4.593 1.771 1.00 94.88 107 PHE A C 1
ATOM 872 O O . PHE A 1 107 ? -0.841 -3.963 2.645 1.00 94.88 107 PHE A O 1
ATOM 879 N N . ILE A 1 108 ? -0.771 -5.319 0.865 1.00 95.50 108 ILE A N 1
ATOM 880 C CA . ILE A 1 108 ? 0.690 -5.291 0.714 1.00 95.50 108 ILE A CA 1
ATOM 881 C C . ILE A 1 108 ? 1.009 -4.703 -0.653 1.00 95.50 108 ILE A C 1
ATOM 883 O O . ILE A 1 108 ? 0.665 -5.288 -1.684 1.00 95.50 108 ILE A O 1
ATOM 887 N N . ALA A 1 109 ? 1.665 -3.546 -0.656 1.00 96.81 109 ALA A N 1
ATOM 888 C CA . ALA A 1 109 ? 2.153 -2.916 -1.869 1.00 96.81 109 ALA A CA 1
ATOM 889 C C . ALA A 1 109 ? 3.320 -3.721 -2.455 1.00 96.81 109 ALA A C 1
ATOM 891 O O . ALA A 1 109 ? 4.289 -4.052 -1.780 1.00 96.81 109 ALA A O 1
ATOM 892 N N . TYR A 1 110 ? 3.240 -4.028 -3.737 1.00 97.44 110 TYR A N 1
ATOM 893 C CA . TYR A 1 110 ? 4.301 -4.675 -4.485 1.00 97.44 110 TYR A CA 1
ATOM 894 C C . TYR A 1 110 ? 4.976 -3.647 -5.385 1.00 97.44 110 TYR A C 1
ATOM 896 O O . TYR A 1 110 ? 4.328 -3.008 -6.218 1.00 97.44 110 TYR A O 1
ATOM 904 N N . PHE A 1 111 ? 6.288 -3.527 -5.232 1.00 97.88 111 PHE A N 1
ATOM 905 C CA . PHE A 1 111 ? 7.124 -2.617 -5.991 1.00 97.88 111 PH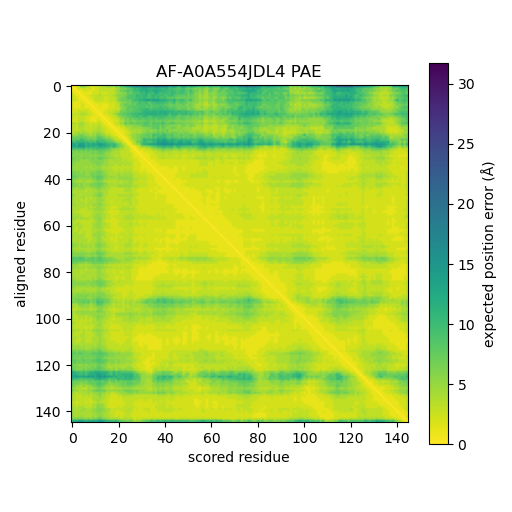E A CA 1
ATOM 906 C C . PHE A 1 111 ? 8.150 -3.410 -6.792 1.00 97.88 111 PHE A C 1
ATOM 908 O O . PHE A 1 111 ? 8.857 -4.248 -6.239 1.00 97.88 111 PHE A O 1
ATOM 915 N N . LYS A 1 112 ? 8.281 -3.120 -8.086 1.00 97.69 112 LYS A N 1
ATOM 916 C CA . LYS A 1 112 ? 9.338 -3.696 -8.927 1.00 97.69 112 LYS A CA 1
ATOM 917 C C . LYS A 1 112 ? 10.009 -2.599 -9.760 1.00 97.69 112 LYS A C 1
ATOM 919 O O . LYS A 1 112 ? 9.311 -1.960 -10.550 1.00 97.69 112 LYS A O 1
ATOM 924 N N . PRO A 1 113 ? 11.325 -2.356 -9.611 1.00 97.81 113 PRO A N 1
ATOM 925 C CA . PRO A 1 113 ? 12.050 -1.400 -10.445 1.00 97.81 113 PRO A CA 1
ATOM 926 C C . PRO A 1 113 ? 12.006 -1.811 -11.923 1.00 97.81 113 PRO A C 1
ATOM 928 O O . PRO A 1 113 ? 12.081 -2.998 -12.252 1.00 97.81 113 PRO A O 1
ATOM 931 N N . LEU A 1 114 ? 11.886 -0.839 -12.825 1.00 97.88 114 LEU A N 1
ATOM 932 C CA . LEU A 1 114 ? 11.775 -1.055 -14.264 1.00 97.88 114 LEU A CA 1
ATOM 933 C C . LEU A 1 114 ? 12.662 -0.083 -15.058 1.00 97.88 114 LEU A C 1
ATOM 935 O O . LEU A 1 114 ? 12.486 1.133 -15.021 1.00 97.88 114 LEU A O 1
ATOM 939 N N . ASN A 1 115 ? 13.545 -0.631 -15.896 1.00 97.56 115 ASN A N 1
ATOM 940 C CA . ASN A 1 115 ? 14.405 0.169 -16.782 1.00 97.56 115 ASN A CA 1
ATOM 941 C C . ASN A 1 115 ? 13.643 0.865 -17.922 1.00 97.56 115 ASN A C 1
ATOM 943 O O . ASN A 1 115 ? 14.14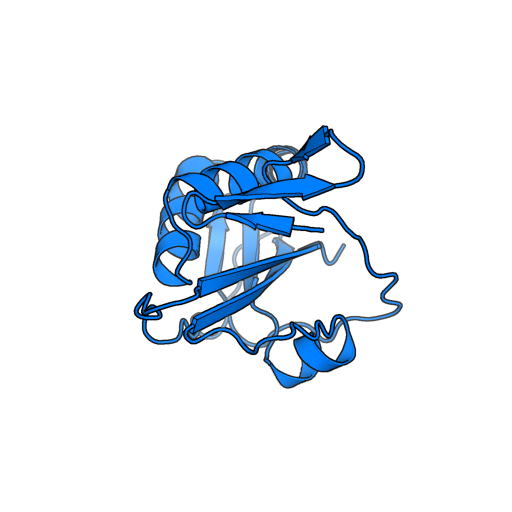9 1.813 -18.517 1.00 97.56 115 ASN A O 1
ATOM 947 N N . ALA A 1 116 ? 12.441 0.391 -18.247 1.00 97.25 116 ALA A N 1
ATOM 948 C CA . ALA A 1 116 ? 11.560 0.972 -19.252 1.00 97.25 116 ALA A CA 1
ATOM 949 C C . ALA A 1 116 ? 10.094 0.668 -18.901 1.00 97.25 116 ALA A C 1
ATOM 951 O O . ALA A 1 116 ? 9.835 -0.323 -18.209 1.00 97.25 116 ALA A O 1
ATOM 952 N N . PRO A 1 117 ? 9.123 1.458 -19.396 1.00 96.62 117 PRO A N 1
ATOM 953 C CA . PRO A 1 117 ? 7.715 1.165 -19.189 1.00 96.62 117 PRO A CA 1
ATOM 954 C C . PRO A 1 117 ? 7.335 -0.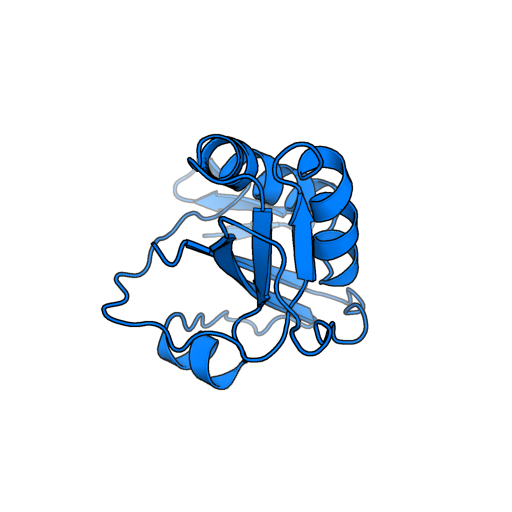162 -19.839 1.00 96.62 117 PRO A C 1
ATOM 956 O O . PRO A 1 117 ? 7.801 -0.490 -20.932 1.00 96.62 117 PRO A O 1
ATOM 959 N N . ILE A 1 118 ? 6.447 -0.904 -19.187 1.00 97.44 118 ILE A N 1
ATOM 960 C CA . ILE A 1 118 ? 5.928 -2.177 -19.690 1.00 97.44 118 ILE A CA 1
ATOM 961 C C . ILE A 1 118 ? 4.427 -2.077 -19.954 1.00 97.44 118 ILE A C 1
ATOM 963 O O . ILE A 1 118 ? 3.722 -1.285 -19.330 1.00 97.44 118 ILE A O 1
ATOM 967 N N . SER A 1 119 ? 3.924 -2.915 -20.862 1.00 97.31 119 SER A N 1
ATOM 968 C CA . SER A 1 119 ? 2.485 -3.138 -20.997 1.00 97.31 119 SER A CA 1
ATOM 969 C C . SER A 1 119 ? 2.052 -4.188 -19.978 1.00 97.31 119 SER A C 1
ATOM 971 O O . SER A 1 119 ? 2.550 -5.314 -19.994 1.00 97.31 119 SER A O 1
ATOM 973 N N . ILE A 1 120 ? 1.145 -3.810 -19.082 1.00 96.81 120 ILE A N 1
ATOM 974 C CA . ILE A 1 120 ? 0.597 -4.676 -18.040 1.00 96.81 120 ILE A CA 1
ATOM 975 C C . ILE A 1 120 ? -0.909 -4.404 -17.911 1.00 96.81 120 ILE A C 1
ATOM 977 O O . ILE A 1 120 ? -1.334 -3.267 -18.139 1.00 96.81 120 ILE A O 1
ATOM 981 N N . PRO A 1 121 ? -1.740 -5.412 -17.585 1.00 97.56 121 PRO A N 1
ATOM 982 C CA . PRO A 1 121 ? -3.131 -5.176 -17.227 1.00 97.56 121 PRO A CA 1
ATOM 983 C C . PRO A 1 121 ? -3.267 -4.095 -16.142 1.00 97.56 121 PRO A C 1
ATOM 985 O O . PRO A 1 121 ? -2.442 -4.052 -15.225 1.00 97.56 121 PRO A O 1
ATOM 988 N N . PRO A 1 122 ? -4.295 -3.233 -16.223 1.00 94.88 122 PRO A N 1
ATOM 989 C CA . PRO A 1 122 ? -4.469 -2.142 -15.273 1.00 94.88 122 PRO A CA 1
ATOM 990 C C . PRO A 1 122 ? -4.689 -2.682 -13.861 1.00 94.88 122 PRO A C 1
ATOM 992 O O . PRO A 1 122 ? -5.350 -3.710 -13.681 1.00 94.88 122 PRO A O 1
ATOM 995 N N . LEU A 1 123 ? -4.144 -1.978 -12.867 1.00 93.62 123 LEU A N 1
ATOM 996 C CA . LEU A 1 123 ? -4.352 -2.295 -11.458 1.00 93.62 123 LEU A CA 1
ATOM 997 C C . LEU A 1 123 ? -5.848 -2.385 -11.143 1.00 93.62 123 LEU A C 1
ATOM 999 O O . LEU A 1 123 ? -6.619 -1.470 -11.430 1.00 93.62 123 LEU A O 1
ATOM 1003 N N . LEU A 1 124 ? -6.241 -3.497 -10.529 1.00 86.25 124 LEU A N 1
ATOM 1004 C CA . LEU A 1 124 ? -7.588 -3.676 -10.010 1.00 86.25 124 LEU A CA 1
ATOM 1005 C C . LEU A 1 124 ? -7.628 -3.095 -8.600 1.00 86.25 124 LEU A C 1
ATOM 1007 O O . LEU A 1 124 ? -7.246 -3.763 -7.644 1.00 86.25 124 LEU A O 1
ATOM 1011 N N . ILE A 1 125 ? -8.059 -1.841 -8.490 1.00 81.44 125 ILE A N 1
ATOM 1012 C 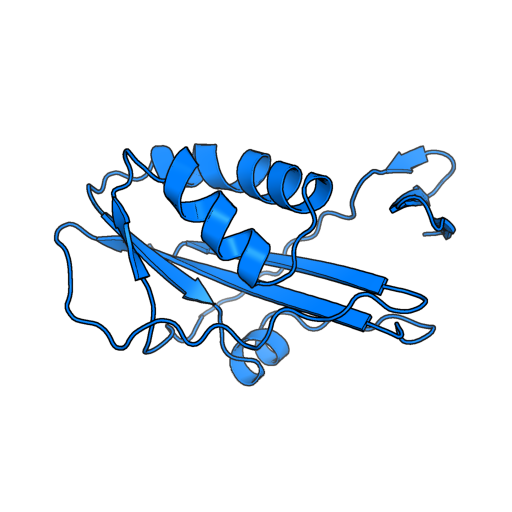CA . ILE A 1 125 ? -8.328 -1.221 -7.195 1.00 81.44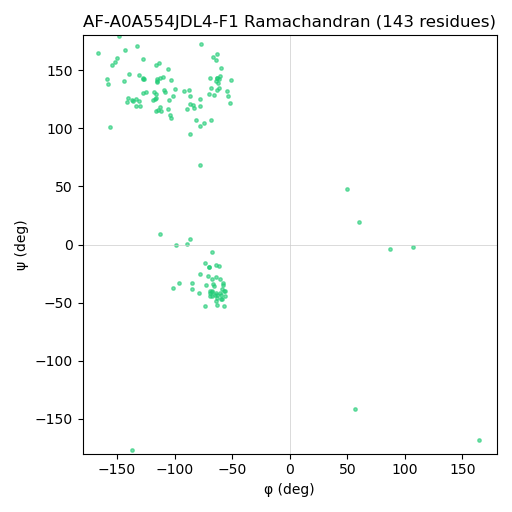 125 ILE A CA 1
ATOM 1013 C C . ILE A 1 125 ? -9.773 -1.580 -6.816 1.00 81.44 125 ILE A C 1
ATOM 1015 O O . ILE A 1 125 ? -10.681 -1.300 -7.607 1.00 81.44 125 ILE A O 1
ATOM 1019 N N . PRO A 1 126 ? -10.012 -2.254 -5.676 1.00 75.62 126 PRO A N 1
ATOM 1020 C CA . PRO A 1 126 ? -11.370 -2.504 -5.203 1.00 75.62 126 PRO A CA 1
ATOM 1021 C C . PRO A 1 126 ? -12.080 -1.180 -4.885 1.00 75.62 126 PRO A C 1
ATOM 1023 O O . PRO A 1 126 ? -11.442 -0.141 -4.744 1.00 75.62 126 PRO A O 1
ATOM 1026 N N . GLU A 1 127 ? -13.409 -1.205 -4.759 1.00 83.31 127 GLU A N 1
ATOM 1027 C CA . GLU A 1 127 ? -14.143 -0.024 -4.289 1.00 83.31 127 GLU A CA 1
ATOM 1028 C C . GLU A 1 127 ? -13.568 0.439 -2.945 1.00 83.31 127 GLU A C 1
ATOM 1030 O O . GLU A 1 127 ? -13.373 -0.378 -2.039 1.00 83.31 127 GLU A O 1
ATOM 1035 N N . ARG A 1 128 ? -13.305 1.747 -2.826 1.00 88.69 128 ARG A N 1
ATOM 1036 C CA . ARG A 1 128 ? -12.744 2.337 -1.611 1.00 88.69 128 ARG A CA 1
ATOM 1037 C C . ARG A 1 128 ? -13.576 1.914 -0.389 1.00 88.69 128 ARG A C 1
ATOM 1039 O O . ARG A 1 128 ? -14.772 2.226 -0.338 1.00 88.69 128 ARG A O 1
ATOM 1046 N N . PRO A 1 129 ? -12.972 1.258 0.618 1.00 88.31 129 PRO A N 1
ATOM 1047 C CA . PRO A 1 129 ? -13.712 0.774 1.775 1.00 88.31 129 PRO A CA 1
ATOM 1048 C C . PRO A 1 129 ? -14.382 1.915 2.549 1.00 88.31 129 PRO A C 1
ATOM 1050 O O . PRO A 1 129 ? -13.767 2.945 2.840 1.00 88.31 129 PRO A O 1
ATOM 1053 N N . LYS A 1 130 ? -15.649 1.725 2.930 1.00 92.88 130 LYS A N 1
ATOM 1054 C CA . LYS A 1 130 ? -16.340 2.635 3.852 1.00 92.88 130 LYS A CA 1
ATOM 1055 C C . LYS A 1 130 ? -15.875 2.347 5.271 1.00 92.88 130 LYS A C 1
ATOM 1057 O O . LYS A 1 130 ? -16.014 1.223 5.731 1.00 92.88 130 LYS A O 1
ATOM 1062 N N . ARG A 1 131 ? -15.391 3.373 5.966 1.00 93.56 131 ARG A N 1
ATOM 1063 C CA . ARG A 1 131 ? -14.988 3.281 7.374 1.00 93.56 131 ARG A CA 1
ATOM 1064 C C . ARG A 1 131 ? -16.210 3.392 8.273 1.00 93.56 131 ARG A C 1
ATOM 1066 O O . ARG A 1 131 ? -16.789 4.472 8.394 1.00 93.56 131 ARG A O 1
ATOM 1073 N N . VAL A 1 132 ? -16.617 2.278 8.867 1.00 93.38 132 VAL A N 1
ATOM 1074 C CA . VAL A 1 132 ? -17.730 2.202 9.819 1.00 93.38 132 VAL A CA 1
ATOM 1075 C C . VAL A 1 132 ? -17.263 1.520 11.098 1.00 93.38 132 VAL A C 1
ATOM 1077 O O . VAL A 1 132 ? -16.460 0.599 11.035 1.00 93.38 132 VAL A O 1
ATOM 1080 N N . GLY A 1 133 ? -17.757 1.983 12.250 1.00 93.06 133 GLY A N 1
ATOM 1081 C CA . GLY A 1 133 ? -17.455 1.376 13.550 1.00 93.06 133 GLY A CA 1
ATOM 1082 C C . GLY A 1 133 ? -15.957 1.298 13.866 1.00 93.06 133 GLY A C 1
ATOM 1083 O O . GLY A 1 133 ? -15.197 2.223 13.570 1.00 93.06 133 GLY A O 1
ATOM 1084 N N . PHE A 1 134 ? -15.538 0.199 14.491 1.00 92.31 134 PHE A N 1
ATOM 1085 C CA . PHE A 1 134 ? -14.133 -0.103 14.731 1.00 92.31 134 PHE A CA 1
ATOM 1086 C C . PHE A 1 134 ? -13.428 -0.404 13.400 1.00 92.31 134 PHE A C 1
ATOM 1088 O O . PHE A 1 134 ? -13.621 -1.457 12.799 1.00 92.31 134 PHE A O 1
ATOM 1095 N N . THR A 1 135 ? -12.598 0.534 12.938 1.00 94.06 135 THR A N 1
ATOM 1096 C CA . THR A 1 135 ? -11.785 0.373 11.726 1.00 94.06 135 THR A CA 1
ATOM 1097 C C . THR A 1 135 ? -10.347 0.028 12.094 1.00 94.06 135 THR A C 1
ATOM 1099 O O . THR A 1 135 ? -9.716 0.761 12.853 1.00 94.06 135 THR A O 1
ATOM 1102 N N . ALA A 1 136 ? -9.821 -1.049 11.517 1.00 94.12 136 ALA A N 1
ATOM 1103 C CA . ALA A 1 136 ? -8.406 -1.394 11.573 1.00 94.12 136 ALA A CA 1
ATOM 1104 C C . ALA A 1 136 ? -7.768 -1.218 10.190 1.00 94.12 136 ALA A C 1
ATOM 1106 O O . ALA A 1 136 ? -8.402 -1.482 9.163 1.00 94.12 136 ALA A O 1
ATOM 1107 N N . VAL A 1 137 ? -6.513 -0.776 10.175 1.00 95.06 137 VAL A N 1
ATOM 1108 C CA . VAL A 1 137 ? -5.737 -0.570 8.951 1.00 95.06 137 VAL A CA 1
ATOM 1109 C C . VAL A 1 137 ? -4.410 -1.302 9.076 1.00 95.06 137 VAL A C 1
ATOM 1111 O O . VAL A 1 137 ? -3.711 -1.162 10.076 1.00 95.06 137 VAL A O 1
ATOM 1114 N N . GLU A 1 138 ? -4.084 -2.084 8.058 1.00 94.94 138 GLU A N 1
ATOM 1115 C CA . GLU A 1 138 ? -2.818 -2.787 7.902 1.00 94.94 138 GLU A CA 1
ATOM 1116 C C . GLU A 1 138 ? -2.288 -2.485 6.502 1.00 94.94 138 GLU A C 1
ATOM 1118 O O . GLU A 1 138 ? -2.912 -2.798 5.491 1.00 94.94 138 GLU A O 1
ATOM 1123 N N . TRP A 1 139 ? -1.116 -1.881 6.416 1.00 95.00 139 TRP A N 1
ATOM 1124 C CA . TRP A 1 139 ? -0.426 -1.748 5.146 1.00 95.00 139 TRP A CA 1
ATOM 1125 C C . TRP A 1 139 ? 0.977 -2.309 5.294 1.00 95.00 139 TRP A C 1
ATOM 1127 O O . TRP A 1 139 ? 1.629 -2.159 6.323 1.00 95.00 139 TRP A O 1
ATOM 1137 N N . GLY A 1 140 ? 1.439 -2.963 4.242 1.00 94.69 140 GLY A N 1
ATOM 1138 C CA . GLY A 1 140 ? 2.804 -3.445 4.128 1.00 94.69 140 GLY A CA 1
ATOM 1139 C C . GLY A 1 140 ? 3.342 -3.176 2.736 1.00 94.69 140 GLY A C 1
ATOM 1140 O O . GLY A 1 140 ? 2.661 -2.613 1.871 1.00 94.69 140 GLY A O 1
ATOM 1141 N N . GLY A 1 141 ? 4.563 -3.622 2.484 1.00 95.06 141 GLY A N 1
ATOM 1142 C CA . GLY A 1 141 ? 5.087 -3.586 1.134 1.00 95.06 141 GLY A CA 1
ATOM 1143 C C . GLY A 1 141 ? 6.340 -4.415 0.939 1.00 95.06 141 GLY A C 1
ATOM 1144 O O . GLY A 1 141 ? 6.997 -4.835 1.889 1.00 95.06 141 GLY A O 1
ATOM 1145 N N . VAL A 1 142 ? 6.658 -4.655 -0.326 1.00 95.25 142 VAL A N 1
ATOM 1146 C CA . VAL A 1 142 ? 7.827 -5.418 -0.742 1.00 95.25 142 VAL A CA 1
ATOM 1147 C C . VAL A 1 142 ? 8.420 -4.840 -2.015 1.00 95.25 142 VAL A C 1
ATOM 1149 O O . VAL A 1 142 ? 7.699 -4.453 -2.933 1.00 95.25 142 VAL A O 1
ATOM 1152 N N . ILE A 1 143 ? 9.750 -4.820 -2.078 1.00 95.25 143 ILE A N 1
ATOM 1153 C CA . ILE A 1 143 ? 10.495 -4.486 -3.290 1.00 95.25 143 ILE A CA 1
ATOM 1154 C C . ILE A 1 143 ? 11.038 -5.788 -3.879 1.00 95.25 143 ILE A C 1
ATOM 1156 O O . ILE A 1 143 ? 11.931 -6.405 -3.302 1.00 95.25 143 ILE A O 1
ATOM 1160 N N . ASP A 1 144 ? 10.509 -6.184 -5.033 1.00 93.94 144 ASP A N 1
ATOM 1161 C CA . ASP A 1 144 ? 11.041 -7.271 -5.854 1.00 93.94 144 ASP A CA 1
ATOM 1162 C C . ASP A 1 144 ? 12.263 -6.764 -6.630 1.00 93.94 144 ASP A C 1
ATOM 1164 O O . ASP A 1 144 ? 12.120 -6.011 -7.598 1.00 93.94 144 ASP A O 1
ATOM 1168 N N . ARG A 1 145 ? 13.454 -7.119 -6.138 1.00 83.62 145 ARG A N 1
ATOM 1169 C CA . ARG A 1 145 ? 14.757 -6.703 -6.678 1.00 83.62 145 ARG A CA 1
ATOM 1170 C C . ARG A 1 145 ? 15.272 -7.653 -7.752 1.00 83.62 145 ARG A C 1
ATOM 1172 O O . ARG A 1 145 ? 15.158 -8.883 -7.563 1.00 83.62 145 ARG A O 1
#

Mean predicted aligned error: 3.88 Å